Protein AF-A0A0G4MJ79-F1 (afdb_monomer_lite)

Radius of gyration: 19.29 Å; chains: 1; bounding box: 34×31×48 Å

Sequence (119 aa):
MWIRRSFGDDILYTTLVQTYIDTLLQQGFNFECFIEGGRSRTGKLLPPKYGILSFVLDSILSGRTKDAIICPVSTQYDKVIETESYVTELLGVPKKKENLADFLTGGSSVLSLKLGRVD

Structure (mmCIF, N/CA/C/O backbone):
data_AF-A0A0G4MJ79-F1
#
_entry.id   AF-A0A0G4MJ79-F1
#
loop_
_atom_site.group_PDB
_atom_site.id
_atom_site.type_symbol
_atom_site.label_atom_id
_atom_site.label_alt_id
_atom_site.label_comp_id
_atom_site.label_asym_id
_atom_site.label_entity_id
_atom_site.label_seq_id
_atom_site.pdbx_PDB_ins_code
_atom_site.Cartn_x
_atom_site.Cartn_y
_atom_site.Cartn_z
_atom_site.occupancy
_atom_site.B_iso_or_equiv
_atom_site.auth_seq_id
_atom_site.auth_comp_id
_atom_site.auth_asym_id
_atom_site.auth_atom_id
_atom_site.pdbx_PDB_model_num
ATOM 1 N N . MET A 1 1 ? -1.822 12.740 1.947 1.00 64.69 1 MET A N 1
ATOM 2 C CA . MET A 1 1 ? -0.482 12.378 2.466 1.00 64.69 1 MET A CA 1
ATOM 3 C C . MET A 1 1 ? 0.320 11.729 1.343 1.00 64.69 1 MET A C 1
ATOM 5 O O . MET A 1 1 ? -0.269 10.989 0.568 1.00 64.69 1 MET A O 1
ATOM 9 N N . TRP A 1 2 ? 1.620 12.011 1.214 1.00 78.81 2 TRP A N 1
ATOM 10 C CA . TRP A 1 2 ? 2.483 11.285 0.271 1.00 78.81 2 TRP A CA 1
ATOM 11 C C . TRP A 1 2 ? 3.019 10.010 0.931 1.00 78.81 2 TRP A C 1
ATOM 13 O O . TRP A 1 2 ? 3.592 10.079 2.020 1.00 78.81 2 TRP A O 1
ATOM 23 N N . ILE A 1 3 ? 2.831 8.860 0.277 1.00 83.81 3 ILE A N 1
ATOM 24 C CA . ILE A 1 3 ? 3.311 7.561 0.760 1.00 83.81 3 ILE A CA 1
ATOM 25 C C . ILE A 1 3 ? 4.532 7.127 -0.064 1.00 83.81 3 ILE A C 1
ATOM 27 O O . ILE A 1 3 ? 4.512 7.148 -1.297 1.00 83.81 3 ILE A O 1
ATOM 31 N N . ARG A 1 4 ? 5.614 6.737 0.619 1.00 84.25 4 ARG A N 1
ATOM 32 C CA . ARG A 1 4 ? 6.850 6.225 0.022 1.00 84.25 4 ARG A CA 1
ATOM 33 C C . ARG A 1 4 ? 6.567 4.894 -0.673 1.00 84.25 4 ARG A C 1
ATOM 35 O O . ARG A 1 4 ? 5.836 4.051 -0.166 1.00 84.25 4 ARG A O 1
ATOM 42 N N . ARG A 1 5 ? 7.216 4.660 -1.817 1.00 77.62 5 ARG A N 1
ATOM 43 C CA . ARG A 1 5 ? 7.116 3.376 -2.543 1.00 77.62 5 ARG A CA 1
ATOM 44 C C . ARG A 1 5 ? 7.849 2.216 -1.862 1.00 77.62 5 ARG A C 1
ATOM 46 O O . ARG A 1 5 ? 7.538 1.063 -2.153 1.00 77.62 5 ARG A O 1
ATOM 53 N N . SER A 1 6 ? 8.822 2.523 -1.006 1.00 78.31 6 SER A N 1
ATOM 54 C CA . SER A 1 6 ? 9.555 1.562 -0.183 1.00 78.31 6 SER A CA 1
ATOM 55 C C . SER A 1 6 ? 9.608 2.086 1.245 1.00 78.31 6 SER A C 1
ATOM 57 O O . SER A 1 6 ? 9.893 3.267 1.454 1.00 78.31 6 SER A O 1
ATOM 59 N N . PHE A 1 7 ? 9.303 1.209 2.195 1.00 78.56 7 PHE A N 1
ATOM 60 C CA . PHE A 1 7 ? 9.258 1.531 3.619 1.00 78.56 7 PHE A CA 1
ATOM 61 C C . PHE A 1 7 ? 10.634 1.324 4.279 1.00 78.56 7 PHE A C 1
ATOM 63 O O . PHE A 1 7 ? 10.878 1.879 5.345 1.00 78.56 7 PHE A O 1
ATOM 70 N N . GLY A 1 8 ? 11.571 0.646 3.594 1.00 81.88 8 GLY A N 1
ATOM 71 C CA . GLY A 1 8 ? 12.909 0.352 4.122 1.00 81.88 8 GLY A CA 1
ATOM 72 C C . GLY A 1 8 ? 12.839 -0.325 5.493 1.00 81.88 8 GLY A C 1
ATOM 73 O O . GLY A 1 8 ? 11.874 -1.030 5.773 1.00 81.88 8 GLY A O 1
ATOM 74 N N . ASP A 1 9 ? 13.820 -0.037 6.349 1.00 83.44 9 ASP A N 1
ATOM 75 C CA . ASP A 1 9 ? 13.853 -0.475 7.755 1.00 83.44 9 ASP A CA 1
ATOM 76 C C . ASP A 1 9 ? 13.365 0.626 8.723 1.00 83.44 9 ASP A C 1
ATOM 78 O O . ASP A 1 9 ? 13.722 0.661 9.901 1.00 83.44 9 ASP A O 1
ATOM 82 N N . ASP A 1 10 ? 12.562 1.576 8.230 1.00 88.62 10 ASP A N 1
ATOM 83 C CA . ASP A 1 10 ? 12.067 2.704 9.022 1.00 88.62 10 ASP A CA 1
ATOM 84 C C . ASP A 1 10 ? 10.771 2.325 9.759 1.00 88.62 10 ASP A C 1
ATOM 86 O O . ASP A 1 10 ? 9.650 2.410 9.238 1.00 88.62 10 ASP A O 1
ATOM 90 N N . ILE A 1 11 ? 10.940 1.892 11.010 1.00 90.00 11 ILE A N 1
ATOM 91 C CA . ILE A 1 11 ? 9.839 1.503 11.902 1.00 90.00 11 ILE A CA 1
ATOM 92 C C . ILE A 1 11 ? 8.910 2.695 12.163 1.00 90.00 11 ILE A C 1
ATOM 94 O O . ILE A 1 11 ? 7.690 2.535 12.172 1.00 90.00 11 ILE A O 1
ATOM 98 N N . LEU A 1 12 ? 9.463 3.902 12.333 1.00 91.81 12 LEU A N 1
ATOM 99 C CA . LEU A 1 12 ? 8.669 5.095 12.624 1.00 91.81 12 LEU A CA 1
ATOM 100 C C . LEU A 1 12 ? 7.746 5.430 11.451 1.00 91.81 12 LEU A C 1
ATOM 102 O O . LEU A 1 12 ? 6.573 5.742 11.657 1.00 91.81 12 LEU A O 1
ATOM 106 N N . TYR A 1 13 ? 8.262 5.330 10.225 1.00 91.38 13 TYR A N 1
ATOM 107 C CA . TYR A 1 13 ? 7.469 5.561 9.024 1.00 91.38 13 TYR A CA 1
ATOM 108 C C . TYR A 1 13 ? 6.301 4.576 8.906 1.00 91.38 13 TYR A C 1
ATOM 110 O O . TYR A 1 13 ? 5.171 4.983 8.630 1.00 91.38 13 TYR A O 1
ATOM 118 N N . THR A 1 14 ? 6.561 3.294 9.167 1.00 90.31 14 THR A N 1
ATOM 119 C CA . THR A 1 14 ? 5.541 2.237 9.144 1.00 90.31 14 THR A CA 1
ATOM 120 C C . THR A 1 14 ? 4.437 2.515 10.165 1.00 90.31 14 THR A C 1
ATOM 122 O O . THR A 1 14 ? 3.260 2.544 9.803 1.00 90.31 14 THR A O 1
ATOM 125 N N . THR A 1 15 ? 4.808 2.833 11.408 1.00 91.88 15 THR A N 1
ATOM 126 C CA . THR A 1 15 ? 3.856 3.169 12.477 1.00 91.88 15 THR A CA 1
ATOM 127 C C . THR A 1 15 ? 3.045 4.426 12.161 1.00 91.88 15 THR A C 1
ATOM 129 O O . THR A 1 15 ? 1.843 4.467 12.429 1.00 91.88 15 THR A O 1
ATOM 132 N N . LEU A 1 16 ? 3.662 5.451 11.561 1.00 93.25 16 LEU A N 1
ATOM 133 C CA . LEU A 1 16 ? 2.962 6.674 11.153 1.00 93.25 16 LEU A CA 1
ATOM 134 C C . LEU A 1 16 ? 1.886 6.394 10.103 1.00 93.25 16 LEU A C 1
ATOM 136 O O . LEU A 1 16 ? 0.767 6.887 10.227 1.00 93.25 16 LEU A O 1
ATOM 140 N N . VAL A 1 17 ? 2.216 5.606 9.076 1.00 91.88 17 VAL A N 1
ATOM 141 C CA . VAL A 1 17 ? 1.259 5.241 8.021 1.00 91.88 17 VAL A CA 1
ATOM 142 C C . VAL A 1 17 ? 0.134 4.377 8.587 1.00 91.88 17 VAL A C 1
ATOM 144 O O . VAL A 1 17 ? -1.027 4.629 8.273 1.00 91.88 17 VAL A O 1
ATOM 147 N N . GLN A 1 18 ? 0.453 3.417 9.459 1.00 91.94 18 GLN A N 1
ATOM 148 C CA . GLN A 1 18 ? -0.556 2.593 10.123 1.00 91.94 18 GLN A CA 1
ATOM 149 C C . GLN A 1 18 ? -1.513 3.448 10.964 1.00 91.94 18 GLN A C 1
ATOM 151 O O . GLN A 1 18 ? -2.722 3.367 10.780 1.00 91.94 18 GLN A O 1
ATOM 156 N N . THR A 1 19 ? -0.978 4.349 11.793 1.00 92.75 19 THR A N 1
ATOM 157 C CA . THR A 1 19 ? -1.785 5.261 12.624 1.00 92.75 19 THR A CA 1
ATOM 158 C C . THR A 1 19 ? -2.647 6.191 11.765 1.00 92.75 19 THR A C 1
ATOM 160 O O . THR A 1 19 ? -3.792 6.491 12.100 1.00 92.75 19 THR A O 1
ATOM 163 N N . TYR A 1 20 ? -2.129 6.643 10.623 1.00 92.69 20 TYR A N 1
ATOM 164 C CA . TYR A 1 20 ? -2.900 7.454 9.686 1.00 92.69 20 TYR A CA 1
ATOM 165 C C . TYR A 1 20 ? -4.092 6.682 9.102 1.00 92.69 20 TYR A C 1
ATOM 167 O O . TYR A 1 20 ? -5.202 7.205 9.071 1.00 92.69 20 TYR A O 1
ATOM 175 N N . ILE A 1 21 ? -3.899 5.425 8.697 1.00 92.44 21 ILE A N 1
ATOM 176 C CA . ILE A 1 21 ? -4.996 4.581 8.199 1.00 92.44 21 ILE A CA 1
ATOM 177 C C . ILE A 1 21 ? -5.998 4.284 9.322 1.00 92.44 21 ILE A C 1
ATOM 179 O O . ILE A 1 21 ? -7.200 4.429 9.111 1.00 92.44 21 ILE A O 1
ATOM 183 N N . ASP A 1 22 ? -5.511 3.956 10.524 1.00 92.81 22 ASP A N 1
ATOM 184 C CA . ASP A 1 22 ? -6.341 3.737 11.713 1.00 92.81 22 ASP A CA 1
ATOM 185 C C . ASP A 1 22 ? -7.266 4.938 11.980 1.00 92.81 22 ASP A C 1
ATOM 187 O O . ASP A 1 22 ? -8.468 4.770 12.175 1.00 92.81 22 ASP A O 1
ATOM 191 N N . THR A 1 23 ? -6.723 6.159 11.953 1.00 92.75 23 THR A N 1
ATOM 192 C CA . THR A 1 23 ? -7.507 7.384 12.197 1.00 92.75 23 THR A CA 1
ATOM 193 C C . THR A 1 23 ? -8.534 7.663 11.098 1.00 92.75 23 THR A C 1
ATOM 195 O O . THR A 1 23 ? -9.652 8.069 11.415 1.00 92.75 23 THR A O 1
ATOM 198 N N . LEU A 1 24 ? -8.207 7.401 9.827 1.00 92.75 24 LEU A N 1
ATOM 199 C CA . LEU A 1 24 ? -9.165 7.524 8.721 1.00 92.75 24 LEU A CA 1
ATOM 200 C C . LEU A 1 24 ? -10.344 6.559 8.881 1.00 92.75 24 LEU A C 1
ATOM 202 O O . LEU A 1 24 ? -11.498 6.974 8.757 1.00 92.75 24 LEU A O 1
ATOM 206 N N . LEU A 1 25 ? -10.057 5.295 9.200 1.00 91.44 25 LEU A N 1
ATOM 207 C CA . LEU A 1 25 ? -11.074 4.267 9.415 1.00 91.44 25 LEU A CA 1
ATOM 208 C C . LEU A 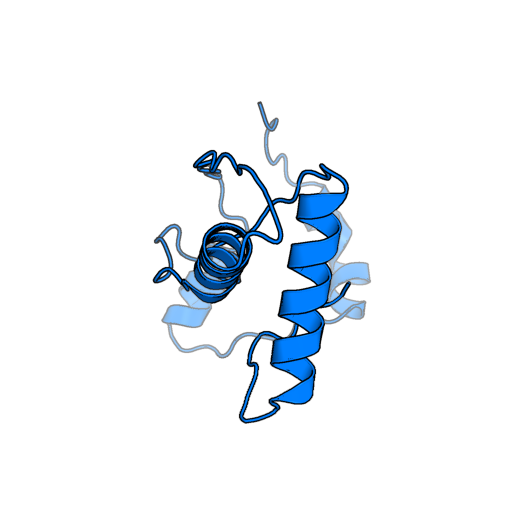1 25 ? -11.953 4.580 10.632 1.00 91.44 25 LEU A C 1
ATOM 210 O O . LEU A 1 25 ? -13.175 4.479 10.551 1.00 91.44 25 LEU A O 1
ATOM 214 N N . GLN A 1 26 ? -11.357 5.039 11.736 1.00 91.12 26 GLN A N 1
ATOM 215 C CA . GLN A 1 26 ? -12.091 5.446 12.940 1.00 91.12 26 GLN A CA 1
ATOM 216 C C . GLN A 1 26 ? -13.052 6.608 12.695 1.00 91.12 26 GLN A C 1
ATOM 218 O O . GLN A 1 26 ? -14.132 6.655 13.283 1.00 91.12 26 GLN A O 1
ATOM 223 N N . GLN A 1 27 ? -12.662 7.547 11.837 1.00 91.44 27 GLN A N 1
ATOM 224 C CA . GLN A 1 27 ? -13.497 8.685 11.462 1.00 91.44 27 GLN A CA 1
ATOM 225 C C . GLN A 1 27 ? -14.547 8.331 10.395 1.00 91.44 27 GLN A C 1
ATOM 227 O O . GLN A 1 27 ? -15.399 9.163 10.091 1.00 91.44 27 GLN A O 1
ATOM 232 N N . GLY A 1 28 ? -14.521 7.110 9.847 1.00 89.31 28 GLY A N 1
ATOM 233 C CA . GLY A 1 28 ? -15.445 6.665 8.803 1.00 89.31 28 GLY A CA 1
ATOM 234 C C . GLY A 1 28 ? -15.152 7.271 7.430 1.00 89.31 28 GLY A C 1
ATOM 235 O O . GLY A 1 28 ? -16.054 7.369 6.598 1.00 89.31 28 GLY A O 1
ATOM 236 N N . PHE A 1 29 ? -13.914 7.710 7.183 1.00 91.62 29 PHE A N 1
ATOM 237 C CA . PHE A 1 29 ? -13.515 8.204 5.870 1.00 91.62 29 PHE A CA 1
ATOM 238 C C . PHE A 1 29 ? -13.229 7.051 4.911 1.00 91.62 29 PHE A C 1
ATOM 240 O O . PHE A 1 29 ? -12.515 6.101 5.231 1.00 91.62 29 PHE A O 1
ATOM 247 N N . ASN A 1 30 ? -13.733 7.190 3.687 1.00 90.56 30 ASN A N 1
ATOM 248 C CA . ASN A 1 30 ? -13.426 6.275 2.598 1.00 90.56 30 ASN A CA 1
ATOM 249 C C . ASN A 1 30 ? -12.074 6.640 1.983 1.00 90.56 30 ASN A C 1
ATOM 251 O O . ASN A 1 30 ? -11.778 7.819 1.770 1.00 90.56 30 ASN A O 1
ATOM 255 N N . PHE A 1 31 ? -11.278 5.633 1.641 1.00 90.50 31 PHE A N 1
ATOM 256 C CA . PHE A 1 31 ? -10.061 5.825 0.865 1.00 90.50 31 PHE A CA 1
ATOM 257 C C . PHE A 1 31 ? -9.928 4.741 -0.201 1.00 90.50 31 PHE A C 1
ATOM 259 O O . PHE A 1 31 ? -10.406 3.620 -0.043 1.00 90.50 31 PHE A O 1
ATOM 266 N N . GLU A 1 32 ? -9.260 5.093 -1.292 1.00 89.81 32 GLU A N 1
ATOM 267 C CA . GLU A 1 32 ? -8.937 4.185 -2.385 1.00 89.81 32 GLU A CA 1
ATOM 268 C C . GLU A 1 32 ? -7.456 3.812 -2.306 1.00 89.81 32 GLU A C 1
ATOM 270 O O . GLU A 1 32 ? -6.600 4.653 -2.005 1.00 89.81 32 GLU A O 1
ATOM 275 N N . CYS A 1 33 ? -7.133 2.548 -2.578 1.00 88.12 33 CYS A N 1
ATOM 276 C CA . CYS A 1 33 ? -5.754 2.103 -2.681 1.00 88.12 33 CYS A CA 1
ATOM 277 C C . CYS A 1 33 ? -5.552 1.179 -3.883 1.00 88.12 33 CYS A C 1
ATOM 279 O O . CYS A 1 33 ? -6.371 0.317 -4.190 1.00 88.12 33 CYS A O 1
ATOM 281 N N . PHE A 1 34 ? -4.413 1.350 -4.552 1.00 87.50 34 PHE A N 1
ATOM 282 C CA . PHE A 1 34 ? -4.006 0.504 -5.668 1.00 87.50 34 PHE A CA 1
ATOM 283 C C . PHE A 1 34 ? -2.992 -0.516 -5.165 1.00 87.50 34 PHE A C 1
ATOM 285 O O . PHE A 1 34 ? -1.846 -0.166 -4.868 1.00 87.50 34 PHE A O 1
ATOM 292 N N . ILE A 1 35 ? -3.400 -1.783 -5.098 1.00 86.31 35 ILE A N 1
ATOM 293 C CA . ILE A 1 35 ? -2.553 -2.890 -4.625 1.00 86.31 35 ILE A CA 1
ATOM 294 C C . ILE A 1 35 ? -1.280 -3.062 -5.466 1.00 86.31 35 ILE A C 1
ATOM 296 O O . ILE A 1 35 ? -0.273 -3.550 -4.973 1.00 86.31 35 ILE A O 1
ATOM 300 N N . GLU A 1 36 ? -1.272 -2.602 -6.712 1.00 82.75 36 GLU A N 1
ATOM 301 C CA . GLU A 1 36 ? -0.104 -2.649 -7.600 1.00 82.75 36 GLU A CA 1
ATOM 302 C C . GLU A 1 36 ? 0.995 -1.637 -7.211 1.00 82.75 36 GLU A C 1
ATOM 304 O O . GLU A 1 36 ? 2.170 -1.800 -7.552 1.00 82.75 36 GLU A O 1
ATOM 309 N N . GLY A 1 37 ? 0.638 -0.568 -6.488 1.00 76.62 37 GLY A N 1
ATOM 310 C CA . GLY A 1 37 ? 1.551 0.513 -6.098 1.00 76.62 37 GLY A CA 1
ATOM 311 C C . GLY A 1 37 ? 2.031 1.411 -7.250 1.00 76.62 37 GLY A C 1
ATOM 312 O O . GLY A 1 37 ? 2.901 2.263 -7.046 1.00 76.62 37 GLY A O 1
ATOM 313 N N . GLY A 1 38 ? 1.495 1.234 -8.458 1.00 76.69 38 GLY A N 1
ATOM 314 C CA . GLY A 1 38 ? 1.826 2.011 -9.647 1.00 7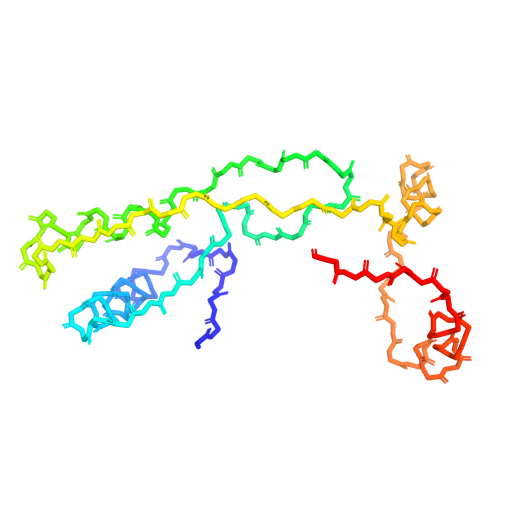6.69 38 GLY A CA 1
ATOM 315 C C . GLY A 1 38 ? 0.834 1.765 -10.780 1.00 76.69 38 GLY A C 1
ATOM 316 O O . GLY A 1 38 ? -0.079 0.960 -10.652 1.00 76.69 38 GLY A O 1
ATOM 317 N N . ARG A 1 39 ? 1.016 2.479 -11.894 1.00 77.00 39 ARG A N 1
ATOM 318 C CA . ARG A 1 39 ? 0.205 2.291 -13.102 1.00 77.00 39 ARG A CA 1
ATOM 319 C C . ARG A 1 39 ? 0.753 1.123 -13.915 1.00 77.00 39 ARG A C 1
ATOM 321 O O . ARG A 1 39 ? 1.947 1.102 -14.225 1.00 77.00 39 ARG A O 1
ATOM 328 N N . SER A 1 40 ? -0.128 0.218 -14.318 1.00 71.81 40 SER A N 1
ATOM 329 C CA . SER A 1 40 ? 0.173 -0.804 -15.315 1.00 71.81 40 SER A CA 1
ATOM 330 C C . SER A 1 40 ? 0.440 -0.152 -16.682 1.00 71.81 40 SER A C 1
ATOM 332 O O . SER A 1 40 ? -0.411 0.553 -17.217 1.00 71.81 40 SER A O 1
ATOM 334 N N . ARG A 1 41 ? 1.646 -0.345 -17.241 1.00 68.38 41 ARG A N 1
ATOM 335 C CA . ARG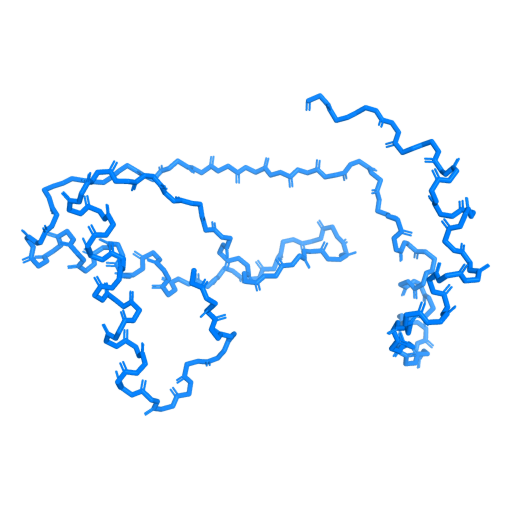 A 1 41 ? 2.066 0.240 -18.541 1.00 68.38 41 ARG A CA 1
ATOM 336 C C . ARG A 1 41 ? 1.834 -0.692 -19.731 1.00 68.38 41 ARG A C 1
ATOM 338 O O . ARG A 1 41 ? 1.756 -0.238 -20.862 1.00 68.38 41 ARG A O 1
ATOM 345 N N . THR A 1 42 ? 1.746 -1.995 -19.477 1.00 64.00 42 THR A N 1
ATOM 346 C CA . THR A 1 42 ? 1.740 -3.050 -20.505 1.00 64.00 42 THR A CA 1
ATOM 347 C C . THR A 1 42 ? 0.372 -3.714 -20.668 1.00 64.00 42 THR A C 1
ATOM 349 O O . THR A 1 42 ? 0.253 -4.701 -21.388 1.00 64.00 42 THR A O 1
ATOM 352 N N . GLY A 1 43 ? -0.643 -3.225 -19.944 1.00 63.84 43 GLY A N 1
ATOM 353 C CA . GLY A 1 43 ? -1.960 -3.862 -19.832 1.00 63.84 43 GLY A CA 1
ATOM 354 C C . GLY A 1 43 ? -1.979 -5.136 -18.976 1.00 63.84 43 GLY A C 1
ATOM 355 O O . GLY A 1 43 ? -3.041 -5.717 -18.782 1.00 63.84 43 GLY A O 1
ATOM 356 N N . LYS A 1 44 ? -0.830 -5.579 -18.446 1.00 69.56 44 LYS A N 1
ATOM 357 C CA . LYS A 1 44 ? -0.748 -6.709 -17.511 1.00 69.56 44 LYS A CA 1
ATOM 358 C C . LYS A 1 44 ? -0.822 -6.213 -16.074 1.00 69.56 44 LYS A C 1
ATOM 360 O O . LYS A 1 44 ? -0.115 -5.269 -15.735 1.00 69.56 44 LYS A O 1
ATOM 365 N N . LEU A 1 45 ? -1.597 -6.917 -15.251 1.00 70.69 45 LEU A N 1
ATOM 366 C CA . LEU A 1 45 ? -1.671 -6.695 -13.808 1.00 70.69 45 LEU A CA 1
ATOM 367 C C . LEU A 1 45 ? -0.284 -6.884 -13.179 1.00 70.69 45 LEU A C 1
ATOM 369 O O . LEU A 1 45 ? 0.386 -7.898 -13.401 1.00 70.69 45 LEU A O 1
ATOM 373 N N . LEU A 1 46 ? 0.148 -5.896 -12.401 1.00 78.19 46 LEU A N 1
ATOM 374 C CA . LEU A 1 46 ? 1.342 -6.005 -11.567 1.00 78.19 46 LEU A CA 1
ATOM 375 C C . LEU A 1 46 ? 1.056 -6.908 -10.353 1.00 78.19 46 LEU A C 1
ATOM 377 O O . LEU A 1 46 ? -0.094 -7.026 -9.925 1.00 78.19 46 LEU A O 1
ATOM 381 N N . PRO A 1 47 ? 2.083 -7.550 -9.766 1.00 82.56 47 PRO A N 1
ATOM 382 C CA . PRO A 1 47 ? 1.887 -8.363 -8.573 1.00 82.56 47 PRO A CA 1
ATOM 383 C C . PRO A 1 47 ? 1.328 -7.506 -7.423 1.00 82.56 47 PRO A C 1
ATOM 385 O O . PRO A 1 47 ? 1.855 -6.416 -7.164 1.00 82.56 47 PRO A O 1
ATOM 388 N N . PRO A 1 48 ? 0.286 -7.981 -6.718 1.00 84.19 48 PRO A N 1
ATOM 389 C CA . PRO A 1 48 ? -0.348 -7.214 -5.660 1.00 84.19 48 PRO A CA 1
ATOM 390 C C . PRO A 1 48 ? 0.572 -7.092 -4.442 1.00 84.19 48 PRO A C 1
ATOM 392 O O . PRO A 1 48 ? 1.211 -8.051 -4.008 1.00 84.19 48 PRO A O 1
ATOM 395 N N . LYS A 1 49 ? 0.611 -5.894 -3.861 1.00 85.69 49 LYS A N 1
ATOM 396 C CA . LYS A 1 49 ? 1.263 -5.590 -2.590 1.00 85.69 49 LYS A CA 1
ATOM 397 C C . LYS A 1 49 ? 0.211 -5.506 -1.493 1.00 85.69 49 LYS A C 1
ATOM 399 O O . LYS A 1 49 ? -0.678 -4.661 -1.529 1.00 85.69 49 LYS A O 1
ATOM 404 N N . TYR A 1 50 ? 0.368 -6.340 -0.473 1.00 86.19 50 TYR A N 1
ATOM 405 C CA . TYR A 1 50 ? -0.608 -6.466 0.612 1.00 86.19 50 TYR A CA 1
ATOM 406 C C . TYR A 1 50 ? -0.441 -5.451 1.748 1.00 86.19 50 TYR A C 1
ATOM 408 O O . TYR A 1 50 ? -1.218 -5.493 2.690 1.00 86.19 50 TYR A O 1
ATOM 416 N N . GLY A 1 51 ? 0.529 -4.531 1.687 1.00 87.50 51 GLY A N 1
ATOM 417 C CA . GLY A 1 51 ? 0.860 -3.651 2.820 1.00 87.50 51 GLY A CA 1
ATOM 418 C C . GLY A 1 51 ? -0.338 -2.868 3.372 1.00 87.50 51 GLY A C 1
ATOM 419 O O . GLY A 1 51 ? -0.639 -2.958 4.556 1.00 87.50 51 GLY A O 1
ATOM 420 N N . ILE A 1 52 ? -1.076 -2.164 2.506 1.00 89.00 52 ILE A N 1
ATOM 421 C CA . ILE A 1 52 ? -2.249 -1.376 2.927 1.00 89.00 52 ILE A CA 1
ATOM 422 C C . ILE A 1 52 ? -3.382 -2.282 3.426 1.00 89.00 52 ILE A C 1
ATOM 424 O O . ILE A 1 52 ? -4.019 -1.963 4.424 1.00 89.00 52 ILE A O 1
ATOM 428 N N . LEU A 1 53 ? -3.610 -3.423 2.769 1.00 89.94 53 LEU A N 1
ATOM 429 C CA . LEU A 1 53 ? -4.638 -4.383 3.181 1.00 89.94 53 LEU A CA 1
ATOM 430 C C . LEU A 1 53 ? -4.313 -5.010 4.546 1.00 89.94 53 LEU A C 1
ATOM 432 O O . LEU A 1 53 ? -5.216 -5.195 5.355 1.00 89.94 53 LEU A O 1
ATOM 436 N N . SER A 1 54 ? -3.033 -5.273 4.824 1.00 91.44 54 SER A N 1
ATOM 437 C CA . SER A 1 54 ? -2.569 -5.735 6.134 1.00 91.44 54 SER A CA 1
ATOM 438 C C . SER A 1 54 ? -2.855 -4.697 7.210 1.00 91.44 54 SER A C 1
ATOM 440 O O . SER A 1 54 ? -3.374 -5.056 8.256 1.00 91.44 54 SER A O 1
ATOM 442 N N . PHE A 1 55 ? -2.604 -3.409 6.942 1.00 92.00 55 PHE A N 1
ATOM 443 C CA . PHE A 1 55 ? -2.921 -2.358 7.911 1.00 92.00 55 PHE A CA 1
ATOM 444 C C . PHE A 1 55 ? -4.414 -2.290 8.223 1.00 92.00 55 PHE A C 1
ATOM 446 O O . PHE A 1 55 ? -4.762 -2.197 9.392 1.00 92.00 55 PHE A O 1
ATOM 453 N N . VAL A 1 56 ? -5.287 -2.401 7.215 1.00 92.06 56 VAL A N 1
ATOM 454 C CA . VAL A 1 56 ? -6.743 -2.445 7.439 1.00 92.06 56 VAL A CA 1
ATOM 455 C C . VAL A 1 56 ? -7.127 -3.649 8.300 1.00 92.06 56 VAL A C 1
ATOM 457 O O . VAL A 1 56 ? -7.901 -3.505 9.244 1.00 92.06 56 VAL A O 1
ATOM 460 N N . LEU A 1 57 ? -6.566 -4.827 8.016 1.00 91.81 57 LEU A N 1
ATOM 461 C CA . LEU A 1 57 ? -6.814 -6.025 8.815 1.00 91.81 57 LEU A CA 1
ATOM 462 C C . LEU A 1 57 ? -6.340 -5.842 10.266 1.00 91.81 57 LEU A C 1
ATOM 464 O O . LEU A 1 57 ? -7.086 -6.141 11.197 1.00 91.81 57 LEU A O 1
ATOM 468 N N . ASP A 1 58 ? -5.142 -5.295 10.464 1.00 92.56 58 ASP A N 1
ATOM 469 C CA . ASP A 1 58 ? -4.576 -5.023 11.786 1.00 92.56 58 ASP A CA 1
ATOM 470 C C . ASP A 1 58 ? -5.414 -3.995 12.564 1.00 92.56 58 ASP A C 1
ATOM 472 O O . ASP A 1 58 ? -5.596 -4.135 13.777 1.00 92.56 58 ASP A O 1
ATOM 476 N N . SER A 1 59 ? -5.980 -2.984 11.896 1.00 91.62 59 SER A N 1
ATOM 477 C CA . SER A 1 59 ? -6.909 -2.014 12.496 1.00 91.62 59 SER A CA 1
ATOM 478 C C . SER A 1 59 ? -8.174 -2.676 13.051 1.00 91.62 59 SER A C 1
ATOM 480 O O . SER A 1 59 ? -8.675 -2.267 14.101 1.00 91.62 59 SER A O 1
ATOM 482 N N . ILE A 1 60 ? -8.685 -3.701 12.365 1.00 91.62 60 ILE A N 1
ATOM 483 C CA . ILE A 1 60 ? -9.873 -4.459 12.784 1.00 91.62 60 ILE A CA 1
ATOM 484 C C . ILE A 1 60 ? -9.510 -5.424 13.917 1.00 91.62 60 ILE A C 1
ATOM 486 O O . ILE A 1 60 ? -10.167 -5.434 14.956 1.00 91.62 60 ILE A O 1
ATOM 490 N N . LEU A 1 61 ? -8.427 -6.196 13.760 1.00 91.75 61 LEU A N 1
ATOM 491 C CA . LEU A 1 61 ? -7.972 -7.171 14.759 1.00 91.75 61 LEU A CA 1
ATOM 492 C C . LEU A 1 61 ? -7.562 -6.514 16.081 1.00 91.75 61 LEU A C 1
ATOM 494 O O . LEU A 1 61 ? -7.797 -7.071 17.150 1.00 91.75 61 LEU A O 1
ATOM 498 N N . SER A 1 62 ? -6.982 -5.313 16.024 1.00 90.50 62 SER A N 1
ATOM 499 C CA . SER A 1 62 ? -6.651 -4.522 17.216 1.00 90.50 62 SER A CA 1
ATOM 500 C C . SER A 1 62 ? -7.865 -3.857 17.876 1.00 90.50 62 SER A C 1
ATOM 502 O O . SER A 1 62 ? -7.717 -3.235 18.928 1.00 90.50 62 SER A O 1
ATOM 504 N N . GLY A 1 63 ? -9.058 -3.957 17.278 1.00 88.81 63 GLY A N 1
ATOM 505 C CA . GLY A 1 63 ? -10.286 -3.339 17.779 1.00 88.81 63 GLY A CA 1
ATOM 506 C C . GLY A 1 63 ? -10.322 -1.816 17.641 1.00 88.81 63 GLY A C 1
ATOM 507 O O . GLY A 1 63 ? -11.218 -1.173 18.188 1.00 88.81 63 GLY A O 1
ATOM 508 N N . ARG A 1 64 ? -9.364 -1.218 16.917 1.00 87.25 64 ARG A N 1
ATOM 509 C CA . ARG A 1 64 ? -9.334 0.228 16.659 1.00 87.25 64 ARG A CA 1
ATOM 510 C C . ARG A 1 64 ? -10.466 0.662 15.740 1.00 87.25 64 ARG A C 1
ATOM 512 O O . ARG A 1 64 ? -10.963 1.770 15.909 1.00 87.25 64 ARG A O 1
ATOM 519 N N . THR A 1 65 ? -10.876 -0.204 14.819 1.00 87.44 65 THR A N 1
ATOM 520 C CA . THR A 1 65 ? -12.029 -0.011 13.932 1.00 87.44 65 THR A CA 1
ATOM 521 C C . THR A 1 65 ? -12.999 -1.174 14.117 1.00 87.44 65 THR A C 1
ATOM 523 O O . THR A 1 65 ? -12.569 -2.321 14.199 1.00 87.44 65 THR A O 1
ATOM 526 N N . LYS A 1 66 ? -14.307 -0.893 14.201 1.00 86.00 66 LYS A N 1
ATOM 527 C CA . LYS A 1 66 ? -15.331 -1.936 14.399 1.00 86.00 66 LYS A CA 1
ATOM 528 C C . LYS A 1 66 ? -15.550 -2.805 13.165 1.00 86.00 66 LYS A C 1
ATOM 530 O O . LYS A 1 66 ? -15.729 -4.007 13.309 1.00 86.00 66 LYS A O 1
ATOM 535 N N . ASP A 1 67 ? -15.596 -2.185 11.991 1.00 87.69 67 ASP A N 1
ATOM 536 C CA . ASP A 1 67 ? -15.891 -2.854 10.728 1.00 87.69 67 ASP A CA 1
ATOM 537 C C . ASP A 1 67 ? -15.305 -2.051 9.557 1.00 87.69 67 ASP A C 1
ATOM 539 O O . ASP A 1 67 ? -15.184 -0.825 9.646 1.00 87.69 67 ASP A O 1
ATOM 543 N N . ALA A 1 68 ? -14.937 -2.734 8.475 1.00 88.19 68 ALA A N 1
ATOM 544 C CA . ALA A 1 68 ? -14.467 -2.122 7.239 1.00 88.19 68 ALA A CA 1
ATOM 545 C C . ALA A 1 68 ? -14.877 -2.971 6.030 1.00 88.19 68 ALA A C 1
ATOM 547 O O . ALA A 1 68 ? -14.694 -4.188 6.007 1.00 88.19 68 ALA A O 1
ATOM 548 N N . ILE A 1 69 ? -15.383 -2.311 4.989 1.00 90.94 69 ILE A N 1
ATOM 549 C CA . ILE A 1 69 ? -15.809 -2.962 3.748 1.00 90.94 69 ILE A CA 1
ATOM 550 C C . ILE A 1 69 ? -14.724 -2.774 2.691 1.00 90.94 69 ILE A C 1
ATOM 552 O O . ILE A 1 69 ? -14.310 -1.651 2.407 1.00 90.94 69 ILE A O 1
ATOM 556 N N . ILE A 1 70 ? -14.295 -3.873 2.070 1.00 90.94 70 ILE A N 1
ATOM 557 C CA . ILE A 1 70 ? -13.367 -3.846 0.936 1.00 90.94 70 ILE A CA 1
ATOM 558 C C . ILE A 1 70 ? -14.180 -4.010 -0.348 1.00 90.94 70 ILE A C 1
ATOM 560 O O . ILE A 1 70 ? -14.764 -5.064 -0.589 1.00 90.94 70 ILE A O 1
ATOM 564 N N . CYS A 1 71 ? -14.205 -2.967 -1.178 1.00 91.88 71 CYS A N 1
ATOM 565 C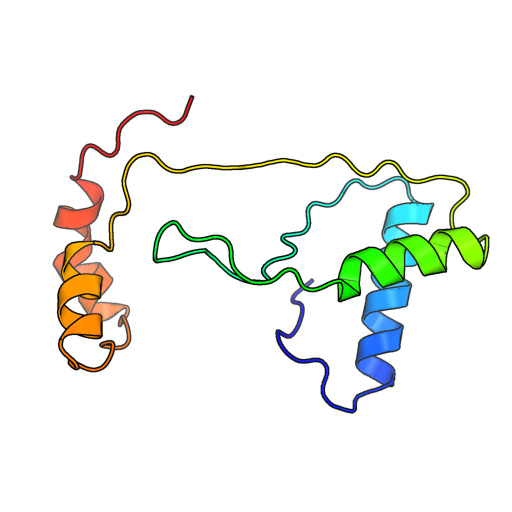 CA . CYS A 1 71 ? -14.845 -2.995 -2.491 1.00 91.88 71 CYS A CA 1
ATOM 566 C C . CYS A 1 71 ? -13.775 -3.172 -3.583 1.00 91.88 71 CYS A C 1
ATOM 568 O O . CYS A 1 71 ? -13.005 -2.237 -3.819 1.00 91.88 71 CYS A O 1
ATOM 570 N N . PRO A 1 72 ? -13.672 -4.344 -4.236 1.00 89.69 72 PRO A N 1
ATOM 571 C CA . PRO A 1 72 ? -12.738 -4.525 -5.338 1.00 89.69 72 PRO A CA 1
ATOM 572 C C . PRO A 1 72 ? -13.226 -3.751 -6.568 1.00 89.69 72 PRO A C 1
ATOM 574 O O . PRO A 1 72 ? -14.322 -3.992 -7.069 1.00 89.69 72 PRO A O 1
ATOM 577 N N . VAL A 1 73 ? -12.394 -2.840 -7.072 1.00 89.12 73 VAL A N 1
ATOM 578 C CA . VAL A 1 73 ? -12.667 -2.054 -8.282 1.00 89.12 73 VAL A CA 1
ATOM 579 C C . VAL A 1 73 ? -11.578 -2.338 -9.311 1.00 89.12 73 VAL A C 1
ATOM 581 O O . VAL A 1 73 ? -10.389 -2.292 -8.994 1.00 89.12 73 VAL A O 1
ATOM 584 N N . SER A 1 74 ? -11.981 -2.638 -10.546 1.00 83.94 74 SER A N 1
ATOM 585 C CA . SER A 1 74 ? -11.075 -2.817 -11.682 1.00 83.94 74 SER A CA 1
ATOM 586 C C . SER A 1 74 ? -11.287 -1.704 -12.700 1.00 83.94 74 SER A C 1
ATOM 588 O O . SER A 1 74 ? -12.374 -1.589 -13.267 1.00 83.94 74 SER A O 1
ATOM 590 N N . THR A 1 75 ? -10.241 -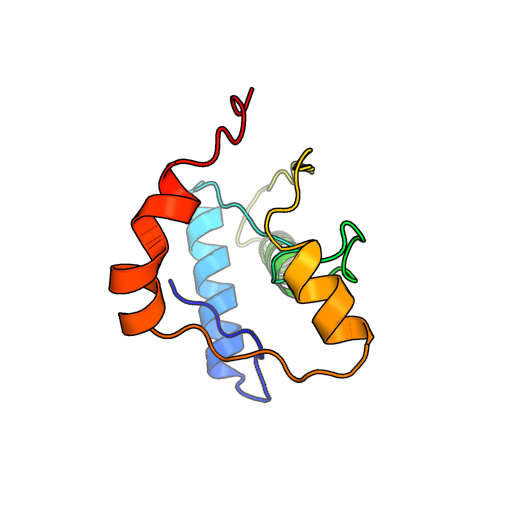0.931 -12.974 1.00 81.62 75 THR A N 1
ATOM 591 C CA . THR A 1 75 ? -10.262 0.123 -13.994 1.00 81.62 75 THR A CA 1
ATOM 592 C C . THR A 1 75 ? -9.426 -0.321 -15.183 1.00 81.62 75 THR A C 1
ATOM 594 O O . THR A 1 75 ? -8.227 -0.564 -15.040 1.00 81.62 75 THR A O 1
ATOM 597 N N . GLN A 1 76 ? -10.044 -0.411 -16.360 1.00 76.06 76 GLN A N 1
ATOM 598 C CA . GLN A 1 76 ? -9.369 -0.810 -17.592 1.00 76.06 76 GLN A CA 1
ATOM 599 C C . GLN A 1 76 ? -9.451 0.306 -18.632 1.00 76.06 76 GLN A C 1
ATOM 601 O O . GLN A 1 76 ? -10.512 0.875 -18.864 1.00 76.06 76 GLN A O 1
ATOM 606 N N . TYR A 1 77 ? -8.313 0.619 -19.251 1.00 71.69 77 TYR A N 1
ATOM 607 C CA . TYR A 1 77 ? -8.221 1.625 -20.306 1.00 71.69 77 TYR A CA 1
ATOM 608 C C . TYR A 1 77 ? -8.197 0.943 -21.671 1.00 71.69 77 TYR A C 1
ATOM 610 O O . TYR A 1 77 ? -7.409 0.024 -21.887 1.00 71.69 77 TYR A O 1
ATOM 618 N N . ASP A 1 78 ? -9.020 1.429 -22.597 1.00 64.50 78 ASP A N 1
ATOM 619 C CA . ASP A 1 78 ? -9.140 0.864 -23.948 1.00 64.50 78 ASP A CA 1
ATOM 620 C C . ASP A 1 78 ? -7.987 1.302 -24.877 1.00 64.50 78 ASP A C 1
ATOM 622 O O . ASP A 1 78 ? -7.600 0.604 -25.812 1.00 64.50 78 ASP A O 1
ATOM 626 N N . LYS A 1 79 ? -7.364 2.456 -24.593 1.00 60.97 79 LYS A N 1
ATOM 627 C CA . LYS A 1 79 ? -6.205 2.970 -25.340 1.00 60.97 79 LYS A CA 1
ATOM 628 C C . LYS A 1 79 ? -5.030 3.267 -24.418 1.00 60.97 79 LYS A C 1
ATOM 630 O O . LYS A 1 79 ? -5.107 4.139 -23.556 1.00 60.97 79 LYS A O 1
ATOM 635 N N . VAL A 1 80 ? -3.904 2.598 -24.663 1.00 61.59 80 VAL A N 1
ATOM 636 C CA . VAL A 1 80 ? -2.625 2.892 -24.004 1.00 61.59 80 VAL A CA 1
ATOM 637 C C . VAL A 1 80 ? -1.849 3.892 -24.863 1.00 61.59 80 VAL A C 1
ATOM 639 O O . VAL A 1 80 ? -1.342 3.560 -25.933 1.00 61.59 80 VAL A O 1
ATOM 642 N N . ILE A 1 81 ? -1.752 5.133 -24.387 1.00 59.03 81 ILE A N 1
ATOM 643 C CA . ILE A 1 81 ? -1.079 6.249 -25.081 1.00 59.03 81 ILE A CA 1
ATOM 644 C C . ILE A 1 81 ? 0.425 5.968 -25.284 1.00 59.03 81 ILE A C 1
ATOM 646 O O . ILE A 1 81 ? 1.022 6.434 -26.246 1.00 59.03 81 ILE A O 1
ATOM 650 N N . GLU A 1 82 ? 1.035 5.151 -24.420 1.00 60.34 82 GLU A N 1
ATOM 651 C CA . GLU A 1 82 ? 2.477 4.849 -24.426 1.00 60.34 82 GLU A CA 1
ATOM 652 C C . GLU A 1 82 ? 2.885 3.678 -25.351 1.00 60.34 82 GLU A C 1
ATOM 654 O O . GLU A 1 82 ? 4.004 3.182 -25.248 1.00 60.34 82 GLU A O 1
ATOM 659 N N . THR A 1 83 ? 2.013 3.197 -26.247 1.00 57.44 83 THR A N 1
ATOM 660 C CA . THR A 1 83 ? 2.281 1.951 -27.002 1.00 57.44 83 THR A CA 1
ATOM 661 C C . THR A 1 83 ? 3.540 2.039 -27.885 1.00 57.44 83 THR A C 1
ATOM 663 O O . THR A 1 83 ? 4.347 1.111 -27.886 1.00 57.44 83 THR A O 1
ATOM 666 N N . GLU A 1 84 ? 3.775 3.156 -28.585 1.00 59.66 84 GLU A N 1
ATOM 667 C CA . GLU A 1 84 ? 4.944 3.308 -29.475 1.00 59.66 84 GLU A CA 1
ATOM 668 C C . GLU A 1 84 ? 6.269 3.493 -28.715 1.00 59.66 84 GLU A C 1
ATOM 670 O O . GLU A 1 84 ? 7.289 2.881 -29.055 1.00 59.66 84 GLU A O 1
ATOM 675 N N . SER A 1 85 ? 6.266 4.290 -27.640 1.00 58.03 85 SER A N 1
ATOM 676 C CA . SER A 1 85 ? 7.455 4.470 -26.798 1.00 58.03 85 SER A CA 1
ATOM 677 C C . SER A 1 85 ? 7.825 3.173 -26.078 1.00 58.03 85 SER A C 1
ATOM 679 O O . SER A 1 85 ? 9.007 2.874 -25.929 1.00 58.03 85 SER A O 1
ATOM 681 N N . TYR A 1 86 ? 6.835 2.349 -25.723 1.00 58.81 86 TYR A N 1
ATOM 682 C CA . TYR A 1 86 ? 7.047 1.046 -25.103 1.00 58.81 86 TYR A CA 1
ATOM 683 C C . TYR A 1 86 ? 7.655 -0.002 -26.044 1.00 58.81 86 TYR A C 1
ATOM 685 O O . TYR A 1 86 ? 8.565 -0.717 -25.628 1.00 58.81 86 TYR A O 1
ATOM 693 N N . VAL A 1 87 ? 7.216 -0.093 -27.308 1.00 62.06 87 VAL A N 1
ATOM 694 C CA . VAL A 1 87 ? 7.861 -0.986 -28.299 1.00 62.06 87 VAL A CA 1
ATOM 695 C C . VAL A 1 87 ? 9.345 -0.643 -28.419 1.00 62.06 87 VAL A C 1
ATOM 697 O O . VAL A 1 87 ? 10.197 -1.526 -28.439 1.00 62.06 87 VAL A O 1
ATOM 700 N N . THR A 1 88 ? 9.660 0.649 -28.400 1.00 63.06 88 THR A N 1
ATOM 701 C CA . THR A 1 88 ? 11.034 1.152 -28.458 1.00 63.06 88 THR A CA 1
ATOM 702 C C . THR A 1 88 ? 11.819 0.855 -27.164 1.00 63.06 88 THR A C 1
ATOM 704 O O . THR A 1 88 ? 12.988 0.476 -27.235 1.00 63.06 88 THR A O 1
ATOM 707 N N . GLU A 1 89 ? 11.175 0.934 -25.988 1.00 62.34 89 GLU A N 1
ATOM 708 C CA . GLU A 1 89 ? 11.744 0.505 -24.692 1.00 62.34 89 GLU A CA 1
ATOM 709 C C . GLU A 1 89 ? 12.038 -1.012 -24.663 1.00 62.34 89 GLU A C 1
ATOM 711 O O . GLU A 1 89 ? 13.104 -1.425 -24.206 1.00 62.34 89 GLU A O 1
ATOM 716 N N . LEU A 1 90 ? 11.133 -1.853 -25.184 1.00 60.72 90 LEU A N 1
ATOM 717 C CA . LEU A 1 90 ? 11.330 -3.307 -25.301 1.00 60.72 90 LEU A CA 1
ATOM 718 C C . LEU A 1 90 ? 12.453 -3.680 -26.274 1.00 60.72 90 LEU A C 1
ATOM 720 O O . LEU A 1 90 ? 13.147 -4.671 -26.053 1.00 60.72 90 LEU A O 1
ATOM 724 N N . LEU A 1 91 ? 12.652 -2.880 -27.324 1.00 73.25 91 LEU A N 1
ATOM 725 C CA . LEU A 1 91 ? 13.765 -3.012 -28.269 1.00 73.25 91 LEU A CA 1
ATOM 726 C C . LEU A 1 91 ? 15.116 -2.560 -27.675 1.00 73.25 91 LEU A C 1
ATOM 728 O O . LEU A 1 91 ? 16.130 -2.584 -28.369 1.00 73.25 91 LEU A O 1
ATOM 732 N N . GLY A 1 92 ? 15.149 -2.185 -26.390 1.00 66.69 92 GLY A N 1
ATOM 733 C CA . GLY A 1 92 ? 16.374 -1.913 -25.636 1.00 66.69 92 GLY A CA 1
ATOM 734 C C . GLY A 1 92 ? 16.775 -0.441 -25.577 1.00 66.69 92 GLY A C 1
ATOM 735 O O . GLY A 1 92 ? 17.838 -0.123 -25.043 1.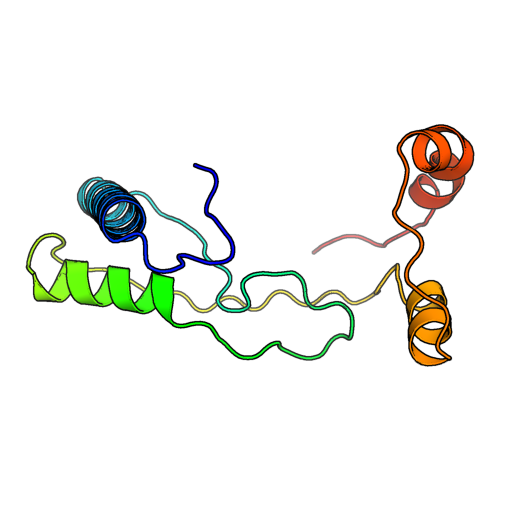00 66.69 92 GLY A O 1
ATOM 736 N N . VAL A 1 93 ? 15.947 0.476 -26.085 1.00 69.88 93 VAL A N 1
ATOM 737 C CA . VAL A 1 93 ? 16.217 1.911 -25.960 1.00 69.88 93 VAL A CA 1
ATOM 738 C C . VAL A 1 93 ? 15.829 2.370 -24.549 1.00 69.88 93 VAL A C 1
ATOM 740 O O . VAL A 1 93 ? 14.689 2.171 -24.128 1.00 69.88 93 VAL A O 1
ATOM 743 N N . PRO A 1 94 ? 16.741 2.987 -23.777 1.00 61.59 94 PRO A N 1
ATOM 744 C CA . PRO A 1 94 ? 16.436 3.410 -22.418 1.00 61.59 94 PRO A CA 1
ATOM 745 C C . PRO A 1 94 ? 15.351 4.490 -22.409 1.00 61.59 94 PRO A C 1
ATOM 747 O O . PRO A 1 94 ? 15.358 5.416 -23.223 1.00 61.59 94 PRO A O 1
ATOM 750 N N . LYS A 1 95 ? 14.441 4.396 -21.432 1.00 59.06 95 LYS A N 1
ATOM 751 C CA . LYS A 1 95 ? 13.368 5.371 -21.226 1.00 59.06 95 LYS A CA 1
ATOM 752 C C . LYS A 1 95 ? 13.943 6.786 -21.108 1.00 59.06 95 LYS A C 1
ATOM 754 O O . LYS A 1 95 ? 14.628 7.108 -20.133 1.00 59.06 95 LYS A O 1
ATOM 759 N N . LYS A 1 96 ? 13.617 7.655 -22.070 1.00 65.12 96 LYS A N 1
ATOM 760 C CA . LYS A 1 96 ? 13.928 9.086 -21.987 1.00 65.12 96 LYS A CA 1
ATOM 761 C C . LYS A 1 96 ? 13.139 9.670 -20.808 1.00 65.12 96 LYS A C 1
ATOM 763 O O . LYS A 1 96 ? 11.921 9.515 -20.739 1.00 65.12 96 LYS A O 1
ATOM 768 N N . LYS A 1 97 ? 13.825 10.302 -19.847 1.00 62.28 97 LYS A N 1
ATOM 769 C CA . LYS A 1 97 ? 13.152 11.055 -18.776 1.00 62.28 97 LYS A CA 1
ATOM 770 C C . LYS A 1 97 ? 12.337 12.168 -19.427 1.00 62.28 97 LYS A C 1
ATOM 772 O O . LYS A 1 97 ? 12.898 12.987 -20.151 1.00 62.28 97 LYS A O 1
ATOM 777 N N . GLU A 1 98 ? 11.038 12.183 -19.166 1.00 65.75 98 GLU A N 1
ATOM 778 C CA . GLU A 1 98 ? 10.165 13.263 -19.614 1.00 65.75 98 GLU A CA 1
ATOM 779 C C . GLU A 1 98 ? 10.631 14.574 -18.974 1.00 65.75 98 GLU A C 1
ATOM 781 O O . GLU A 1 98 ? 10.919 14.622 -17.774 1.00 65.75 98 GLU A O 1
ATOM 786 N N . ASN A 1 99 ? 10.763 15.621 -19.787 1.00 70.81 99 ASN A N 1
ATOM 787 C CA . ASN A 1 99 ? 11.205 16.935 -19.342 1.00 70.81 99 ASN A CA 1
ATOM 788 C C . ASN A 1 99 ? 10.075 17.949 -19.551 1.00 70.81 99 ASN A C 1
ATOM 790 O O . ASN A 1 99 ? 9.372 17.902 -20.559 1.00 70.81 99 ASN A O 1
ATOM 794 N N . LEU A 1 100 ? 9.916 18.892 -18.621 1.00 68.62 100 LEU A N 1
ATOM 795 C CA . LEU A 1 100 ? 8.863 19.916 -18.685 1.00 68.62 100 LEU A CA 1
ATOM 796 C C . LEU A 1 100 ? 8.973 20.781 -19.955 1.00 68.62 100 LEU A C 1
ATOM 798 O O . LEU A 1 100 ? 7.963 21.235 -20.485 1.00 68.62 100 LEU A O 1
ATOM 802 N N . ALA A 1 101 ? 10.189 20.952 -20.484 1.00 69.88 101 ALA A N 1
ATOM 803 C CA . ALA A 1 101 ? 10.435 21.637 -21.753 1.00 69.88 101 ALA A CA 1
ATOM 804 C C . ALA A 1 101 ? 9.892 20.866 -22.976 1.00 69.88 101 ALA A C 1
ATOM 806 O O . ALA A 1 101 ? 9.323 21.483 -23.878 1.00 69.88 101 ALA A O 1
ATOM 807 N N . ASP A 1 102 ? 9.997 19.531 -22.980 1.00 65.19 102 ASP A N 1
ATOM 808 C CA . ASP A 1 102 ? 9.439 18.670 -24.037 1.00 65.19 102 ASP A CA 1
ATOM 809 C C . ASP A 1 102 ? 7.895 18.684 -23.981 1.00 65.19 102 ASP A C 1
ATOM 811 O O . ASP A 1 102 ? 7.229 18.627 -25.012 1.00 65.19 102 ASP A O 1
ATOM 815 N N . PHE A 1 103 ? 7.308 18.849 -22.789 1.00 63.94 103 PHE A N 1
ATOM 816 C CA . PHE A 1 103 ? 5.857 18.993 -22.617 1.00 63.94 103 PHE A CA 1
ATOM 817 C C . PHE A 1 103 ? 5.326 20.342 -23.125 1.00 63.94 103 PHE A C 1
ATOM 819 O O . PHE A 1 103 ? 4.287 20.383 -23.776 1.00 63.94 103 PHE A O 1
ATOM 826 N N . LEU A 1 104 ? 6.033 21.450 -22.881 1.00 65.19 104 LEU A N 1
ATOM 827 C CA . LEU A 1 104 ? 5.612 22.775 -23.364 1.00 65.19 104 LEU A CA 1
ATOM 828 C C . LEU A 1 104 ? 5.759 22.932 -24.884 1.00 65.19 104 LEU A C 1
ATOM 830 O O . LEU A 1 104 ? 4.975 23.647 -25.502 1.00 65.19 104 LEU A O 1
ATOM 834 N N . THR A 1 105 ? 6.744 22.264 -25.486 1.00 65.88 105 THR A N 1
ATOM 835 C CA . THR A 1 105 ? 7.008 22.342 -26.933 1.00 65.88 105 THR A CA 1
ATOM 836 C C . THR A 1 105 ? 6.253 21.281 -27.744 1.00 65.88 105 THR A C 1
ATOM 838 O O . THR A 1 105 ? 5.870 21.559 -28.876 1.00 65.88 105 THR A O 1
ATOM 841 N N . GLY A 1 106 ? 5.983 20.098 -27.174 1.00 58.34 106 GLY A N 1
ATOM 842 C CA . GLY A 1 106 ? 5.281 18.986 -27.837 1.00 58.34 106 GLY A CA 1
ATOM 843 C C . GLY A 1 106 ? 3.850 18.702 -27.347 1.00 58.34 106 GLY A C 1
ATOM 844 O O . GLY A 1 106 ? 3.132 17.912 -27.962 1.00 58.34 106 GLY A O 1
ATOM 845 N N . GLY A 1 107 ? 3.401 19.331 -26.255 1.00 55.38 107 GLY A N 1
ATOM 846 C CA . GLY A 1 107 ? 2.144 19.000 -25.568 1.00 55.38 107 GLY A CA 1
ATOM 847 C C . GLY A 1 107 ? 0.862 19.346 -26.328 1.00 55.38 107 GLY A C 1
ATOM 848 O O . GLY A 1 107 ? -0.165 18.710 -26.095 1.00 55.38 107 GLY A O 1
ATOM 849 N N . SER A 1 108 ? 0.899 20.280 -27.283 1.00 58.00 108 SER A N 1
ATOM 850 C CA . SER A 1 108 ? -0.272 20.631 -28.107 1.00 58.00 108 SER A CA 1
ATOM 851 C C . SER A 1 108 ? -0.719 19.483 -29.023 1.00 58.00 108 SER A C 1
ATOM 853 O O . SER A 1 108 ? -1.915 19.300 -29.241 1.00 58.00 108 SER A O 1
ATOM 855 N N . SER A 1 109 ? 0.222 18.657 -29.492 1.00 56.53 109 SER A N 1
ATOM 856 C CA . SER A 1 109 ? -0.050 17.462 -30.302 1.00 56.53 109 SER A CA 1
ATOM 857 C C . SER A 1 109 ? -0.676 16.337 -29.470 1.00 56.53 109 SER A C 1
ATOM 859 O O . SER A 1 109 ? -1.601 15.666 -29.920 1.00 56.53 109 SER A O 1
ATOM 861 N N . VAL A 1 110 ? -0.217 16.160 -28.226 1.00 59.38 110 VAL A N 1
ATOM 862 C CA . VAL A 1 110 ? -0.733 15.128 -27.309 1.00 59.38 110 VAL A CA 1
ATOM 863 C C . VAL A 1 110 ? -2.129 15.492 -26.788 1.00 59.38 110 VAL A C 1
ATOM 865 O O . VAL A 1 110 ? -2.991 14.626 -26.681 1.00 59.38 110 VAL A O 1
ATOM 868 N N . LEU A 1 111 ? -2.388 16.780 -26.540 1.00 60.34 111 LEU A N 1
ATOM 869 C CA . LEU A 1 111 ? -3.705 17.296 -26.138 1.00 60.34 111 LEU A CA 1
ATOM 870 C C . LEU A 1 111 ? -4.735 17.301 -27.283 1.00 60.34 111 LEU A C 1
ATOM 872 O O . LEU A 1 111 ? -5.935 17.328 -27.024 1.00 60.34 111 LEU A O 1
ATOM 876 N N . SER A 1 112 ? -4.282 17.249 -28.541 1.00 63.47 112 SER A N 1
ATOM 877 C CA . SER A 1 112 ? -5.145 17.130 -29.725 1.00 63.47 112 SER A CA 1
ATOM 878 C C . SER A 1 112 ? -5.583 15.685 -30.015 1.00 63.47 112 SER A C 1
ATOM 880 O O . SER A 1 112 ? -6.392 15.460 -30.923 1.00 63.47 112 SER A O 1
ATOM 882 N N . LEU A 1 113 ? -5.067 14.689 -29.287 1.00 61.12 113 LEU A N 1
ATOM 883 C CA . LEU A 1 113 ? -5.471 13.298 -29.470 1.00 61.12 113 LEU A CA 1
ATOM 884 C C . LEU A 1 113 ? -6.916 13.110 -28.986 1.00 61.12 113 LEU A C 1
ATOM 886 O O . LEU A 1 113 ? -7.239 13.301 -27.815 1.00 61.12 113 LEU A O 1
ATOM 890 N N . LYS A 1 114 ? -7.804 12.689 -29.894 1.00 58.00 114 LYS A N 1
ATOM 891 C CA . LYS A 1 114 ? -9.160 12.232 -29.552 1.00 58.00 114 LYS A CA 1
ATOM 892 C C . LYS A 1 114 ? -9.070 10.907 -28.785 1.00 58.00 114 LYS A C 1
ATOM 894 O O . LYS A 1 114 ? -9.131 9.824 -29.370 1.00 58.00 114 LYS A O 1
ATOM 899 N N . LEU A 1 115 ? -8.934 11.002 -27.466 1.00 61.59 115 LEU A N 1
ATOM 900 C CA . LEU A 1 115 ? -8.782 9.859 -26.558 1.00 61.59 115 LEU A CA 1
ATOM 901 C C . LEU A 1 115 ? -10.106 9.168 -26.178 1.00 61.59 115 LEU A C 1
ATOM 903 O O . LEU A 1 115 ? -10.094 8.239 -25.383 1.00 61.59 115 LEU A O 1
ATOM 907 N N . GLY A 1 116 ? -11.225 9.536 -26.812 1.00 58.88 116 GLY A N 1
ATOM 908 C CA . GLY A 1 116 ? -12.542 8.964 -26.504 1.00 58.88 116 GLY A CA 1
ATOM 909 C C . GLY A 1 116 ? -13.134 9.521 -25.204 1.00 58.88 116 GLY A C 1
ATOM 910 O O . GLY A 1 116 ? -12.502 10.327 -24.524 1.00 58.88 116 GLY A O 1
ATOM 911 N N . ARG A 1 117 ? -14.383 9.154 -24.899 1.00 48.12 117 ARG A N 1
ATOM 912 C CA . ARG A 1 117 ? -15.028 9.479 -23.616 1.00 48.12 117 ARG A CA 1
ATOM 913 C C . ARG A 1 117 ? -14.724 8.358 -22.625 1.00 48.12 117 ARG A C 1
ATOM 915 O O . ARG A 1 117 ? -14.709 7.197 -23.017 1.00 48.12 117 ARG A O 1
ATOM 922 N N . VAL A 1 118 ? -14.464 8.733 -21.378 1.00 50.75 118 VAL A N 1
ATOM 923 C CA . VAL A 1 118 ? -14.478 7.805 -20.246 1.00 50.75 118 VAL A CA 1
ATOM 924 C C . VAL A 1 118 ? -15.944 7.702 -19.830 1.00 50.75 118 VAL A C 1
ATOM 926 O O . VAL A 1 118 ? -16.492 8.706 -19.372 1.00 50.75 118 VAL A O 1
ATOM 929 N N . ASP A 1 119 ? -16.574 6.562 -20.110 1.00 33.72 119 ASP A N 1
ATOM 930 C CA . ASP A 1 119 ? -17.877 6.181 -19.540 1.00 33.72 119 ASP A CA 1
ATOM 931 C C . ASP A 1 119 ? -17.673 5.458 -18.201 1.00 33.72 119 ASP A C 1
ATOM 933 O O . ASP A 1 119 ? -16.644 4.751 -18.064 1.00 33.72 119 ASP A O 1
#

Organism: Verticillium longisporum (NCBI:txid100787)

Secondary structure (DSSP, 8-state):
----S--TT-HHHHHHHHHHHHHHHHTT------TTSS--SSSSPPPPP-HHHHHHHHHHHTTSSS-----------S--TTHHHHHHHHTT---PPP-HHHHHHHHHHHHTS------

pLDDT: mean 77.0, std 13.83, range [33.72, 93.25]

InterPro domains:
  IPR002123 Phospholipid/glycerol acyltransferase [PF01553] (2-74)
  IPR022284 Glycerol-3-phosphate O-acyltransferase/Dihydroxyacetone phosphate acyltransferase [PTHR12563] (1-119)
  IPR045520 GPAT/DHAPAT, C-terminal domain [PF19277] (86-119)

Foldseek 3Di:
DDDDLDPPPPPVSLVVVLVVLLVCLLVVHDDDDDQQSDDDQPQDRHDGHCSSVVSVVVSCVVVSHVDDDDDDDDDDAPDRPCVVVVVVVVVPDDDDPDDVVCCVVPVVVVVPDCRDDDD